Protein AF-A0A2V8K3L1-F1 (afdb_monomer_lite)

Secondary structure (DSSP, 8-state):
-EEEEEE-SHHHHHHHHHHHHHTT-GGGEEEEEETTEEEEEEE--SHHHHHHHHHHHHHTT----EEE-----

pLDDT: mean 90.13, std 11.78, range [36.25, 97.06]

Foldseek 3Di:
DKKKAKDQDPLLVVLLCVLCVVVVQNVQWDWDDDPNIIMIMTDDDDPVNVVSSVVSNVVSVGPDMDDDDPDDD

Sequence (73 aa):
MTISCFAATEAQIQSISEGVKRAGLYDRYKERVYGEHIMITVQTRTFNERETVKTILRQAGIAEYIYEEENAA

Radius of gyration: 11.53 Å; chains: 1; bounding box: 26×31×31 Å

Structure (mmCIF, N/CA/C/O backbone):
data_AF-A0A2V8K3L1-F1
#
_entry.id   AF-A0A2V8K3L1-F1
#
loop_
_atom_site.group_PDB
_atom_site.id
_atom_site.type_symbol
_atom_site.label_atom_id
_atom_site.label_alt_id
_atom_site.label_comp_id
_atom_site.label_asym_id
_atom_site.label_entity_id
_atom_site.label_seq_id
_atom_site.pdbx_PDB_ins_code
_atom_site.Cartn_x
_atom_site.Cartn_y
_atom_site.Cartn_z
_atom_site.occupancy
_atom_site.B_iso_or_equiv
_atom_site.auth_seq_id
_atom_site.auth_comp_id
_atom_site.auth_asym_id
_atom_site.auth_atom_id
_atom_site.pdbx_PDB_model_num
ATOM 1 N N . MET A 1 1 ? -9.066 10.203 3.224 1.00 90.75 1 MET A N 1
ATOM 2 C CA . MET A 1 1 ? -7.641 10.475 2.916 1.00 90.75 1 MET A CA 1
ATOM 3 C C . MET A 1 1 ? -7.138 9.376 2.002 1.00 90.75 1 MET A C 1
ATOM 5 O O . MET A 1 1 ? -7.582 8.237 2.136 1.00 90.75 1 MET A O 1
ATOM 9 N N . THR A 1 2 ? -6.239 9.685 1.077 1.00 93.12 2 THR A N 1
ATOM 10 C CA . THR A 1 2 ? -5.665 8.679 0.178 1.00 93.12 2 THR A CA 1
ATOM 11 C C . THR A 1 2 ? -4.146 8.738 0.207 1.00 93.12 2 THR A C 1
ATOM 13 O O . THR A 1 2 ? -3.555 9.807 0.354 1.00 93.12 2 THR A O 1
ATOM 16 N N . ILE A 1 3 ? -3.517 7.567 0.135 1.00 94.31 3 ILE A N 1
ATOM 17 C CA . ILE A 1 3 ? -2.083 7.436 -0.101 1.00 94.31 3 ILE A CA 1
ATOM 18 C C . ILE A 1 3 ? -1.917 6.739 -1.443 1.00 94.31 3 ILE A C 1
ATOM 20 O O . ILE A 1 3 ? -2.423 5.629 -1.619 1.00 94.31 3 ILE A O 1
ATOM 24 N N . SER A 1 4 ? -1.199 7.378 -2.358 1.00 94.38 4 SER A N 1
ATOM 25 C CA . SER A 1 4 ? -0.891 6.839 -3.679 1.00 94.38 4 SER A CA 1
ATOM 26 C C . SER A 1 4 ? 0.617 6.699 -3.864 1.00 94.38 4 SER A C 1
ATOM 28 O O . SER A 1 4 ? 1.383 7.544 -3.412 1.00 94.38 4 SER A O 1
ATOM 30 N N . CYS A 1 5 ? 1.068 5.642 -4.531 1.00 93.56 5 CYS A N 1
ATOM 31 C CA . CYS A 1 5 ? 2.475 5.448 -4.881 1.00 93.56 5 CYS A CA 1
ATOM 32 C C . CYS A 1 5 ? 2.610 4.704 -6.208 1.00 93.56 5 CYS A C 1
ATOM 34 O O . CYS A 1 5 ? 1.683 4.013 -6.627 1.00 93.56 5 CYS A O 1
ATOM 36 N N . PHE A 1 6 ? 3.765 4.831 -6.855 1.00 93.06 6 PHE A N 1
ATOM 37 C CA . PHE A 1 6 ? 4.100 4.030 -8.027 1.00 93.06 6 PHE A CA 1
ATOM 38 C C . PHE A 1 6 ? 4.987 2.861 -7.611 1.00 93.06 6 PHE A C 1
ATOM 40 O O . PHE A 1 6 ? 6.039 3.058 -7.005 1.00 93.06 6 PHE A O 1
ATOM 47 N N . ALA A 1 7 ? 4.565 1.648 -7.951 1.00 90.00 7 ALA A N 1
ATOM 48 C CA . ALA A 1 7 ? 5.394 0.462 -7.852 1.00 90.00 7 ALA A CA 1
ATOM 49 C C . ALA A 1 7 ? 6.078 0.202 -9.200 1.00 90.00 7 ALA A C 1
ATOM 51 O O . ALA A 1 7 ? 5.449 0.281 -10.259 1.00 90.00 7 ALA A O 1
ATOM 52 N N . ALA A 1 8 ? 7.374 -0.105 -9.147 1.00 84.12 8 ALA A N 1
ATOM 53 C CA . ALA A 1 8 ? 8.208 -0.360 -10.319 1.00 84.12 8 ALA A CA 1
ATOM 54 C C . ALA A 1 8 ? 8.414 -1.859 -10.590 1.00 84.12 8 ALA A C 1
ATOM 56 O O . ALA A 1 8 ? 8.914 -2.228 -11.646 1.00 84.12 8 ALA A O 1
ATOM 57 N N . THR A 1 9 ? 8.065 -2.728 -9.636 1.00 90.06 9 THR A N 1
ATOM 58 C CA . THR A 1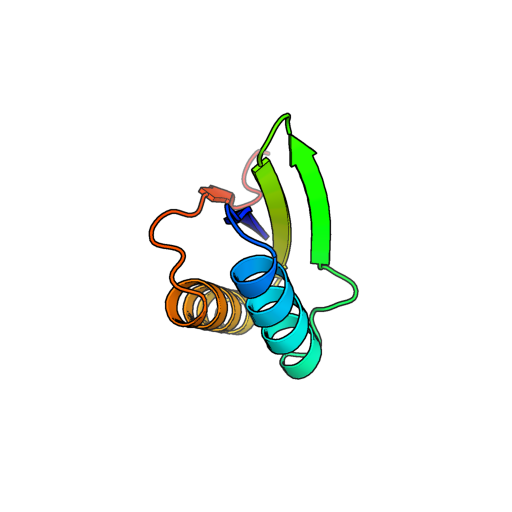 9 ? 8.278 -4.179 -9.746 1.00 90.06 9 THR A CA 1
ATOM 59 C C . THR A 1 9 ? 7.107 -4.965 -9.168 1.00 90.06 9 THR A C 1
ATOM 61 O O . THR A 1 9 ? 6.455 -4.522 -8.220 1.00 90.06 9 THR A O 1
ATOM 64 N N . GLU A 1 10 ? 6.887 -6.178 -9.677 1.00 90.56 10 GLU A N 1
ATOM 65 C CA . GLU A 1 10 ? 5.874 -7.103 -9.148 1.00 90.56 10 GLU A CA 1
ATOM 66 C C . GLU A 1 10 ? 6.111 -7.446 -7.671 1.00 90.56 10 GLU A C 1
ATOM 68 O O . GLU A 1 10 ? 5.162 -7.527 -6.895 1.00 90.56 10 GLU A O 1
ATOM 73 N N . ALA A 1 11 ? 7.374 -7.557 -7.247 1.00 93.00 11 ALA A N 1
ATOM 74 C CA . ALA A 1 11 ? 7.726 -7.819 -5.852 1.00 93.00 11 ALA A CA 1
ATOM 75 C C . ALA A 1 11 ? 7.243 -6.703 -4.907 1.00 93.00 11 ALA A C 1
ATOM 77 O O . ALA A 1 11 ? 6.748 -6.982 -3.812 1.00 93.00 11 ALA A O 1
ATOM 78 N N . GLN A 1 12 ? 7.342 -5.439 -5.333 1.00 93.94 12 GLN A N 1
ATOM 79 C CA . GLN A 1 12 ? 6.810 -4.306 -4.573 1.00 93.94 12 GLN A CA 1
ATOM 80 C C . GLN A 1 12 ? 5.287 -4.365 -4.488 1.00 93.94 12 GLN A C 1
ATOM 82 O O . GLN A 1 12 ? 4.733 -4.214 -3.402 1.00 93.94 12 GLN A O 1
ATOM 87 N N . ILE A 1 13 ? 4.615 -4.631 -5.611 1.00 93.88 13 ILE A N 1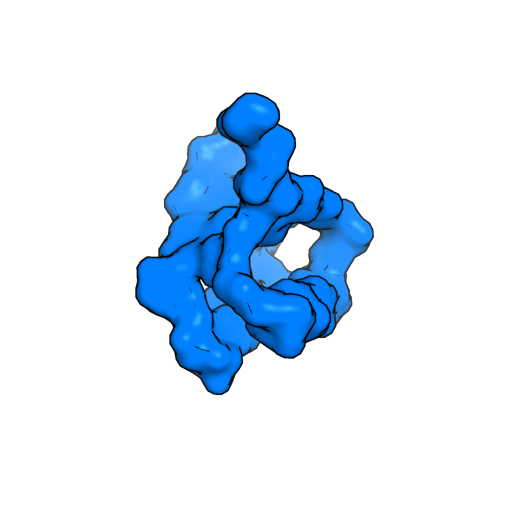
ATOM 88 C CA . ILE A 1 13 ? 3.150 -4.731 -5.668 1.00 93.88 13 ILE A CA 1
ATOM 89 C C . ILE A 1 13 ? 2.667 -5.839 -4.736 1.00 93.88 13 ILE A C 1
ATOM 91 O O . ILE A 1 13 ? 1.803 -5.598 -3.892 1.00 93.88 13 ILE A O 1
ATOM 95 N N . GLN A 1 14 ? 3.281 -7.022 -4.815 1.00 95.19 14 GLN A N 1
ATOM 96 C CA . GLN A 1 14 ? 2.941 -8.149 -3.959 1.00 95.19 14 GLN A CA 1
ATOM 97 C C . GLN A 1 14 ? 3.140 -7.800 -2.479 1.00 95.19 14 GLN A C 1
ATOM 99 O O . GLN A 1 14 ? 2.209 -7.966 -1.691 1.00 95.19 14 GLN A O 1
ATOM 104 N N . SER A 1 15 ? 4.302 -7.253 -2.110 1.00 95.81 15 SER A N 1
ATOM 105 C CA . SER A 1 15 ? 4.606 -6.857 -0.729 1.00 95.81 15 SER A CA 1
ATOM 106 C C . SER A 1 15 ? 3.579 -5.860 -0.174 1.00 95.81 15 SER A C 1
ATOM 108 O O . SER A 1 15 ? 3.053 -6.043 0.929 1.00 95.81 15 SER A O 1
ATOM 110 N N . ILE A 1 16 ? 3.208 -4.848 -0.967 1.00 96.06 16 ILE A N 1
ATOM 111 C CA . ILE A 1 16 ? 2.200 -3.856 -0.576 1.00 96.06 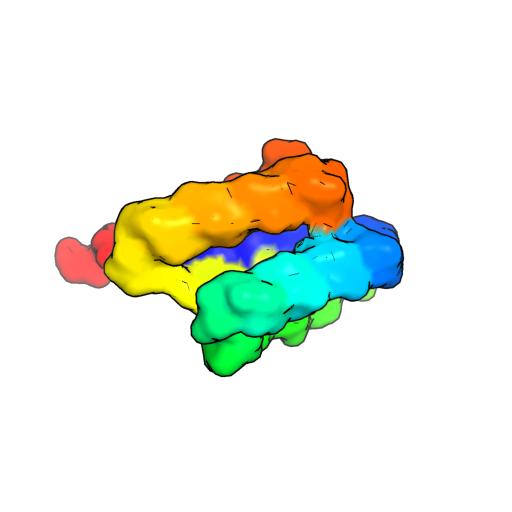16 ILE A CA 1
ATOM 112 C C . ILE A 1 16 ? 0.822 -4.510 -0.451 1.00 96.06 16 ILE A C 1
ATOM 114 O O . ILE A 1 16 ? 0.150 -4.313 0.560 1.00 96.06 16 ILE A O 1
ATOM 118 N N . SER A 1 17 ? 0.405 -5.306 -1.438 1.00 96.19 17 SER A N 1
ATOM 119 C CA . SER A 1 17 ? -0.904 -5.968 -1.441 1.00 96.19 17 SER A CA 1
ATOM 120 C C . SER A 1 17 ? -1.084 -6.878 -0.217 1.00 96.19 17 SER A C 1
ATOM 122 O O . SER A 1 17 ? -2.119 -6.830 0.453 1.00 96.19 17 SER A O 1
ATOM 124 N N . GLU A 1 18 ? -0.050 -7.640 0.152 1.00 96.88 18 GLU A N 1
ATOM 125 C CA . GLU A 1 18 ? -0.062 -8.501 1.329 1.00 96.88 18 GLU A CA 1
ATOM 126 C C . GLU A 1 18 ? -0.078 -7.694 2.626 1.00 96.88 18 GLU A C 1
ATOM 128 O O . GLU A 1 18 ? -0.845 -8.019 3.535 1.00 96.88 18 GLU A O 1
ATOM 133 N N . GLY A 1 19 ? 0.735 -6.638 2.722 1.00 97.06 19 GLY A N 1
ATOM 134 C CA . GLY A 1 19 ? 0.757 -5.754 3.885 1.00 97.06 19 GLY A CA 1
ATOM 135 C C . GLY A 1 19 ? -0.604 -5.099 4.125 1.00 97.06 19 GLY A C 1
ATOM 136 O O . GLY A 1 19 ? -1.133 -5.135 5.237 1.00 97.06 19 GLY A O 1
ATOM 137 N N . VAL A 1 20 ? -1.219 -4.578 3.063 1.00 96.19 20 VAL A N 1
ATOM 138 C CA . VAL A 1 20 ? -2.540 -3.937 3.105 1.00 96.19 20 VAL A CA 1
ATOM 139 C C . VAL A 1 20 ? -3.641 -4.950 3.440 1.00 96.19 20 VAL A C 1
ATOM 141 O O . VAL A 1 20 ? -4.542 -4.646 4.226 1.00 96.19 20 VAL A O 1
ATOM 144 N N . LYS A 1 21 ? -3.541 -6.187 2.935 1.00 96.62 21 LYS A N 1
ATOM 145 C CA . LYS A 1 21 ? -4.446 -7.286 3.300 1.00 96.62 21 LYS A CA 1
ATOM 146 C C . LYS A 1 21 ? -4.351 -7.658 4.775 1.00 96.62 21 LYS A C 1
ATOM 148 O O . LYS A 1 21 ? -5.383 -7.775 5.430 1.00 96.62 21 LYS A O 1
ATOM 153 N N . ARG A 1 22 ? -3.139 -7.797 5.319 1.00 96.56 22 ARG A N 1
ATOM 154 C CA . ARG A 1 22 ? -2.925 -8.087 6.750 1.00 96.56 22 ARG A CA 1
ATOM 155 C C . ARG A 1 22 ? -3.419 -6.953 7.650 1.00 96.56 22 ARG A C 1
ATOM 157 O O . ARG A 1 22 ? -3.881 -7.220 8.752 1.00 96.56 22 ARG A O 1
ATOM 164 N N . ALA A 1 23 ? -3.368 -5.713 7.168 1.00 95.00 23 ALA A N 1
ATOM 165 C CA . ALA A 1 23 ? -3.898 -4.543 7.863 1.00 95.00 23 ALA A CA 1
ATOM 166 C C . ALA A 1 23 ? -5.434 -4.408 7.787 1.00 95.00 23 ALA A C 1
ATOM 168 O O . ALA A 1 23 ? -5.983 -3.483 8.380 1.00 95.00 23 ALA A O 1
ATOM 169 N N . GLY A 1 24 ? -6.135 -5.292 7.064 1.00 96.25 24 GLY A N 1
ATOM 170 C CA . GLY A 1 24 ? -7.591 -5.220 6.908 1.00 96.25 24 GLY A CA 1
ATOM 171 C C . GLY A 1 24 ? -8.065 -4.052 6.038 1.00 96.25 24 GLY A C 1
ATOM 172 O O . GLY A 1 24 ? -9.182 -3.581 6.214 1.00 96.25 24 GLY A O 1
ATOM 173 N N . LEU A 1 25 ? -7.215 -3.572 5.122 1.00 95.50 25 LEU A N 1
ATOM 174 C CA . LEU A 1 25 ? -7.475 -2.411 4.259 1.00 95.50 25 LEU A CA 1
ATOM 175 C C . LEU A 1 25 ? -7.609 -2.783 2.773 1.00 95.50 25 LEU A C 1
ATOM 177 O O . LEU A 1 25 ? -7.623 -1.909 1.907 1.00 95.50 25 LEU A O 1
ATOM 181 N N . TYR A 1 26 ? -7.687 -4.079 2.458 1.00 94.38 26 TYR A N 1
ATOM 182 C CA . TYR A 1 26 ? -7.699 -4.570 1.076 1.00 94.38 26 TYR A CA 1
ATOM 183 C C . TYR A 1 26 ? -8.947 -4.147 0.290 1.00 94.38 26 TYR A C 1
ATOM 185 O O . TYR A 1 26 ? -8.871 -3.972 -0.919 1.00 94.38 26 TYR A O 1
ATOM 193 N N . ASP A 1 27 ? -10.078 -3.900 0.958 1.00 94.44 27 ASP A N 1
ATOM 194 C CA . ASP A 1 27 ? -11.287 -3.343 0.329 1.00 94.44 27 ASP A CA 1
ATOM 195 C C . ASP A 1 27 ? -11.091 -1.904 -0.183 1.00 94.44 27 ASP A C 1
ATOM 197 O O . ASP A 1 27 ? -11.861 -1.418 -1.010 1.00 94.44 27 ASP A O 1
ATOM 201 N N . ARG A 1 28 ? -10.046 -1.221 0.298 1.00 94.00 28 ARG A N 1
ATOM 202 C CA . ARG A 1 28 ? -9.719 0.181 -0.005 1.00 94.00 28 ARG A CA 1
ATOM 203 C C . ARG A 1 28 ? -8.457 0.328 -0.844 1.00 94.00 28 ARG A C 1
ATOM 205 O O . ARG A 1 28 ? -7.971 1.445 -1.025 1.00 94.00 28 ARG A O 1
ATOM 212 N N . TYR A 1 29 ? -7.931 -0.794 -1.316 1.00 94.44 29 TYR A N 1
ATOM 213 C CA . TYR A 1 29 ? -6.747 -0.903 -2.146 1.00 94.44 29 TYR A CA 1
ATOM 214 C C . TYR A 1 29 ? -7.144 -0.938 -3.622 1.00 94.44 29 TYR A C 1
ATOM 216 O O . TYR A 1 29 ? -8.058 -1.665 -4.011 1.00 94.44 29 TYR A O 1
ATOM 224 N N . LYS A 1 30 ? -6.468 -0.145 -4.452 1.00 95.31 30 LYS A N 1
ATOM 225 C CA . LYS A 1 30 ? -6.677 -0.112 -5.902 1.00 95.31 30 LYS A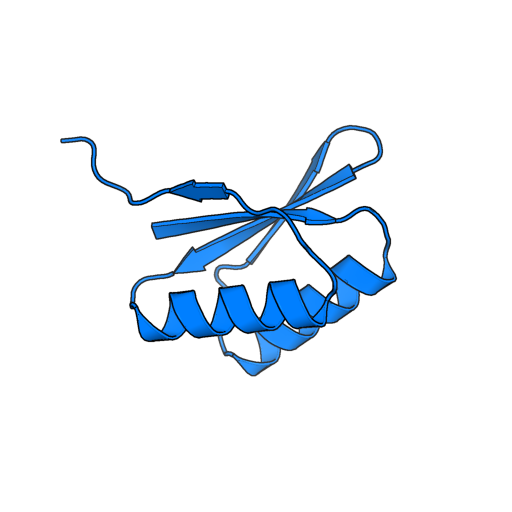 CA 1
ATOM 226 C C . LYS A 1 30 ? -5.342 -0.088 -6.626 1.00 95.31 30 LYS A C 1
ATOM 228 O O . LYS A 1 30 ? -4.458 0.680 -6.260 1.00 95.31 30 LYS A O 1
ATOM 233 N N . GLU A 1 31 ? -5.255 -0.866 -7.695 1.00 94.50 31 GLU A N 1
ATOM 234 C CA . GLU A 1 31 ? -4.158 -0.844 -8.659 1.00 94.50 31 GLU A CA 1
ATOM 235 C C . GLU A 1 31 ? -4.656 -0.218 -9.963 1.00 94.50 31 GLU A C 1
ATOM 237 O O . GLU A 1 31 ? -5.762 -0.510 -10.428 1.00 94.50 31 GLU A O 1
ATOM 242 N N . ARG A 1 32 ? -3.849 0.648 -10.571 1.00 93.50 32 ARG A N 1
ATOM 243 C CA . ARG A 1 32 ? -4.112 1.197 -11.902 1.00 93.50 32 ARG A CA 1
ATOM 244 C C . ARG A 1 32 ? -2.814 1.258 -12.698 1.00 93.50 32 ARG A C 1
ATOM 246 O O . ARG A 1 32 ? -1.810 1.771 -12.216 1.00 93.50 32 ARG A O 1
ATOM 253 N N . VAL A 1 33 ? -2.853 0.763 -13.929 1.00 90.31 33 VAL A N 1
ATOM 254 C CA . VAL A 1 33 ? -1.703 0.768 -14.843 1.00 90.31 33 VAL A CA 1
ATOM 255 C C . VAL A 1 33 ? -1.501 2.170 -15.425 1.00 90.31 33 VAL A C 1
ATOM 257 O O . VAL A 1 33 ? -2.447 2.776 -15.928 1.00 90.31 33 VAL A O 1
ATOM 260 N N . TYR A 1 34 ? -0.266 2.665 -15.370 1.00 85.12 34 TYR A N 1
ATOM 261 C CA . TYR A 1 34 ? 0.197 3.922 -15.959 1.00 85.12 34 TYR A CA 1
ATOM 262 C C . TYR A 1 34 ? 1.479 3.661 -16.758 1.00 85.12 34 TYR A C 1
ATOM 264 O O . TYR A 1 34 ? 2.590 3.796 -16.244 1.00 85.12 34 TYR A O 1
ATOM 272 N N . GLY A 1 35 ? 1.325 3.276 -18.027 1.00 84.69 35 GLY A N 1
ATOM 273 C CA . GLY A 1 35 ? 2.459 2.899 -18.874 1.00 84.69 35 GLY A CA 1
ATOM 274 C C . GLY A 1 35 ? 3.189 1.679 -18.307 1.00 84.69 35 GLY A C 1
ATOM 275 O O . GLY A 1 35 ? 2.575 0.632 -18.127 1.00 84.69 35 GLY A O 1
ATOM 276 N N . GLU A 1 36 ? 4.478 1.834 -18.008 1.00 83.25 36 GLU A N 1
ATOM 277 C CA . GLU A 1 36 ? 5.334 0.786 -17.425 1.00 83.25 36 GLU A CA 1
ATOM 278 C C . GLU A 1 36 ? 5.240 0.700 -15.891 1.00 83.25 36 GLU A C 1
ATOM 280 O O . GLU A 1 36 ? 5.853 -0.171 -15.277 1.00 83.25 36 GLU A O 1
ATOM 285 N N . HIS A 1 37 ? 4.470 1.587 -15.256 1.00 84.25 37 HIS A N 1
ATOM 286 C CA . HIS A 1 37 ? 4.322 1.641 -13.804 1.00 84.25 37 HIS A CA 1
ATOM 287 C C . HIS A 1 37 ? 2.908 1.270 -13.364 1.00 84.25 37 HIS A C 1
ATOM 289 O O . HIS A 1 37 ? 1.927 1.494 -14.077 1.00 84.25 37 HIS A O 1
ATOM 295 N N . ILE A 1 38 ? 2.785 0.755 -12.140 1.00 92.06 38 ILE A N 1
ATOM 296 C CA . ILE A 1 38 ? 1.487 0.518 -11.503 1.00 92.06 38 ILE A CA 1
ATOM 297 C C . ILE A 1 38 ? 1.327 1.514 -10.365 1.00 92.06 38 ILE A C 1
ATOM 299 O O . ILE A 1 38 ? 2.108 1.534 -9.414 1.00 92.06 38 ILE A O 1
ATOM 303 N N . MET A 1 39 ? 0.303 2.356 -10.471 1.00 94.06 39 MET A N 1
ATOM 304 C CA . MET A 1 39 ? -0.113 3.226 -9.387 1.00 94.06 39 MET A CA 1
ATOM 305 C C . MET A 1 39 ? -0.973 2.428 -8.418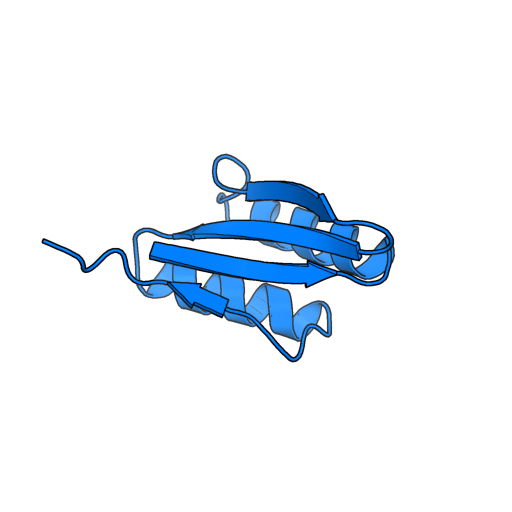 1.00 94.06 39 MET A C 1
ATOM 307 O O . MET A 1 39 ? -2.010 1.875 -8.788 1.00 94.06 39 MET A O 1
ATOM 311 N N . ILE A 1 40 ? -0.542 2.400 -7.169 1.00 95.19 40 ILE A N 1
ATOM 312 C CA . ILE A 1 40 ? -1.267 1.817 -6.055 1.00 95.19 40 ILE A CA 1
ATOM 313 C C . ILE A 1 40 ? -1.872 2.955 -5.248 1.00 95.19 40 ILE A C 1
ATOM 315 O O . ILE A 1 40 ? -1.149 3.856 -4.831 1.00 95.19 40 ILE A O 1
ATOM 319 N N . THR A 1 41 ? -3.169 2.878 -4.970 1.00 96.31 41 THR A N 1
ATOM 320 C CA . THR A 1 41 ? -3.881 3.819 -4.102 1.00 96.31 41 THR A CA 1
ATOM 321 C C . THR A 1 41 ? -4.539 3.067 -2.953 1.00 96.31 41 THR A C 1
ATOM 323 O O . THR A 1 41 ? -5.247 2.084 -3.169 1.00 96.31 41 THR A O 1
ATOM 326 N N . VAL A 1 42 ? -4.348 3.556 -1.729 1.00 96.00 42 VAL A N 1
ATOM 327 C CA . VAL A 1 42 ? -4.996 3.037 -0.520 1.00 96.00 42 VAL A CA 1
ATOM 328 C C . VAL A 1 42 ? -5.771 4.157 0.155 1.00 96.00 42 VAL A C 1
ATOM 330 O O . VAL A 1 42 ? -5.204 5.199 0.495 1.00 96.00 42 VAL A O 1
ATOM 333 N N . GLN A 1 43 ? -7.070 3.953 0.369 1.00 95.69 43 GLN A N 1
ATOM 334 C CA . GLN A 1 43 ? -7.879 4.907 1.128 1.00 95.69 43 GLN A CA 1
ATOM 335 C C . GLN A 1 43 ? -7.776 4.627 2.629 1.00 95.69 43 GLN A C 1
ATOM 337 O O . GLN A 1 43 ? -7.978 3.501 3.086 1.00 95.69 43 GLN A O 1
ATOM 342 N N . THR A 1 44 ? -7.519 5.677 3.402 1.00 93.56 44 THR A N 1
ATOM 343 C CA . THR A 1 44 ? -7.437 5.640 4.862 1.00 93.56 44 THR A CA 1
ATOM 344 C C . THR A 1 44 ? -8.419 6.637 5.479 1.00 93.56 44 THR A C 1
ATOM 346 O O . THR A 1 44 ? -8.740 7.692 4.916 1.00 93.56 44 THR A O 1
ATOM 349 N N . ARG A 1 45 ? -8.946 6.270 6.646 1.00 92.06 45 ARG A N 1
ATOM 350 C CA . ARG A 1 45 ? -9.941 7.010 7.434 1.00 92.06 45 ARG A CA 1
ATOM 351 C C . ARG A 1 45 ? -9.382 7.488 8.764 1.00 92.06 45 ARG A C 1
ATOM 353 O O . ARG A 1 45 ? -9.857 8.486 9.290 1.00 92.06 45 ARG A O 1
ATOM 360 N N . THR A 1 46 ? -8.386 6.790 9.307 1.00 91.94 46 THR A N 1
ATOM 361 C CA . THR A 1 46 ? -7.770 7.148 10.588 1.00 91.94 46 THR A CA 1
ATOM 362 C C . THR A 1 46 ? -6.282 7.435 10.442 1.00 91.94 46 THR A C 1
ATOM 364 O O . THR A 1 46 ? -5.619 6.955 9.520 1.00 91.94 46 THR A O 1
ATOM 367 N N . PHE A 1 47 ? -5.742 8.186 11.402 1.00 90.56 47 PHE A N 1
ATOM 368 C CA . PHE A 1 47 ? -4.302 8.397 11.526 1.00 90.56 47 PHE A CA 1
ATOM 369 C C . PHE A 1 47 ? -3.539 7.068 11.648 1.00 90.56 47 PHE A C 1
ATOM 371 O O . PHE A 1 47 ? -2.509 6.897 11.006 1.00 90.56 47 PHE A O 1
ATOM 378 N N . ASN A 1 48 ? -4.069 6.097 12.401 1.00 94.31 48 ASN A N 1
ATOM 379 C CA . ASN A 1 48 ? -3.428 4.789 12.544 1.00 94.31 48 ASN A CA 1
ATOM 380 C C . ASN A 1 48 ? -3.370 4.037 11.212 1.00 94.31 48 ASN A C 1
ATOM 382 O O . ASN A 1 48 ? -2.299 3.577 10.835 1.00 94.31 48 ASN A O 1
ATOM 386 N N . GLU A 1 49 ? -4.477 3.977 10.464 1.00 95.19 49 GLU A N 1
ATOM 387 C CA . GLU A 1 49 ? -4.487 3.370 9.125 1.00 95.19 49 GLU A CA 1
ATOM 388 C C . GLU A 1 49 ? -3.449 4.040 8.209 1.00 95.19 49 GLU A C 1
ATOM 390 O O . GLU A 1 49 ? -2.725 3.362 7.483 1.00 95.19 49 GLU A O 1
ATOM 395 N N . ARG A 1 50 ? -3.321 5.371 8.283 1.00 93.50 50 ARG A N 1
ATOM 396 C CA . ARG A 1 50 ? -2.317 6.134 7.531 1.00 93.50 50 ARG A CA 1
ATOM 397 C C . ARG A 1 50 ? -0.889 5.717 7.879 1.00 93.50 50 ARG A C 1
ATOM 399 O O . ARG A 1 50 ? -0.103 5.434 6.978 1.00 93.50 50 ARG A O 1
ATOM 406 N N . GLU A 1 51 ? -0.536 5.691 9.160 1.00 95.06 51 GLU A N 1
ATOM 407 C CA . GLU A 1 51 ? 0.817 5.322 9.596 1.00 95.06 51 GLU A CA 1
ATOM 408 C C . GLU A 1 51 ? 1.128 3.842 9.309 1.00 95.06 51 GLU A C 1
ATOM 410 O O . GLU A 1 51 ? 2.254 3.506 8.927 1.00 95.06 51 GLU A O 1
ATOM 415 N N . THR A 1 52 ? 0.121 2.963 9.380 1.00 96.25 52 THR A N 1
ATOM 416 C CA . THR A 1 52 ? 0.238 1.566 8.945 1.00 96.25 52 THR A CA 1
ATOM 417 C C . THR A 1 52 ? 0.557 1.474 7.454 1.00 96.25 52 THR A C 1
ATOM 419 O O . THR A 1 52 ? 1.528 0.814 7.087 1.00 96.25 52 THR A O 1
ATOM 422 N N . VAL A 1 53 ? -0.184 2.176 6.589 1.00 95.81 53 VAL A N 1
ATOM 423 C CA . VAL A 1 53 ? 0.084 2.181 5.140 1.00 95.81 53 VAL A CA 1
ATOM 424 C C . VAL A 1 53 ? 1.473 2.741 4.836 1.00 95.81 53 VAL A C 1
ATOM 426 O O . VAL A 1 53 ? 2.220 2.116 4.090 1.00 95.81 53 VAL A O 1
ATOM 429 N N . LYS A 1 54 ? 1.886 3.851 5.461 1.00 94.94 54 LYS A N 1
ATOM 430 C CA . LYS A 1 54 ? 3.249 4.394 5.294 1.00 94.94 54 LYS A CA 1
ATOM 431 C C . LYS A 1 54 ? 4.334 3.383 5.666 1.00 94.94 54 LYS A C 1
ATOM 433 O O . LYS A 1 54 ? 5.353 3.297 4.983 1.00 94.94 54 LYS A O 1
ATOM 438 N N . THR A 1 55 ? 4.119 2.619 6.735 1.00 96.31 55 THR A N 1
ATOM 439 C CA . THR A 1 55 ? 5.045 1.560 7.155 1.00 96.31 55 THR A CA 1
ATOM 440 C C . THR A 1 55 ? 5.130 0.453 6.110 1.00 96.31 55 THR A C 1
ATOM 442 O O . THR A 1 55 ? 6.237 0.064 5.744 1.00 96.31 55 THR A O 1
ATOM 445 N N . ILE A 1 56 ? 3.986 0.007 5.580 1.00 96.50 56 ILE A N 1
ATOM 446 C CA . ILE A 1 56 ? 3.918 -1.002 4.514 1.00 96.50 56 ILE A CA 1
ATOM 447 C C . ILE A 1 56 ? 4.684 -0.528 3.274 1.00 96.50 56 ILE A C 1
ATOM 449 O O . ILE A 1 56 ? 5.527 -1.258 2.758 1.00 96.50 56 ILE A O 1
ATOM 453 N N . LEU A 1 57 ? 4.451 0.711 2.828 1.00 95.50 57 LEU A N 1
ATOM 454 C CA . LEU A 1 57 ? 5.145 1.276 1.668 1.00 95.50 57 LEU A CA 1
ATOM 455 C C . LEU A 1 57 ? 6.663 1.316 1.885 1.00 95.50 57 LEU A C 1
ATOM 457 O O . LEU A 1 57 ? 7.426 0.880 1.024 1.00 95.50 57 LEU A O 1
ATOM 461 N N . ARG A 1 58 ? 7.110 1.756 3.067 1.00 94.81 58 ARG A N 1
ATOM 462 C CA . ARG A 1 58 ? 8.537 1.806 3.408 1.00 94.81 58 ARG A CA 1
ATOM 463 C C . ARG A 1 58 ? 9.169 0.408 3.452 1.00 94.81 58 ARG A C 1
ATOM 465 O O . ARG A 1 58 ? 10.286 0.237 2.976 1.00 94.81 58 ARG A O 1
ATOM 472 N N . GLN A 1 59 ? 8.460 -0.595 3.974 1.00 94.69 59 GLN A N 1
ATOM 473 C CA . GLN A 1 59 ? 8.906 -1.997 3.975 1.00 94.69 59 GLN A CA 1
ATOM 474 C C . GLN A 1 59 ? 8.974 -2.598 2.568 1.00 94.69 59 GLN A C 1
ATOM 476 O O . GLN A 1 59 ? 9.846 -3.417 2.294 1.00 94.69 59 GLN A O 1
ATOM 481 N N . ALA A 1 6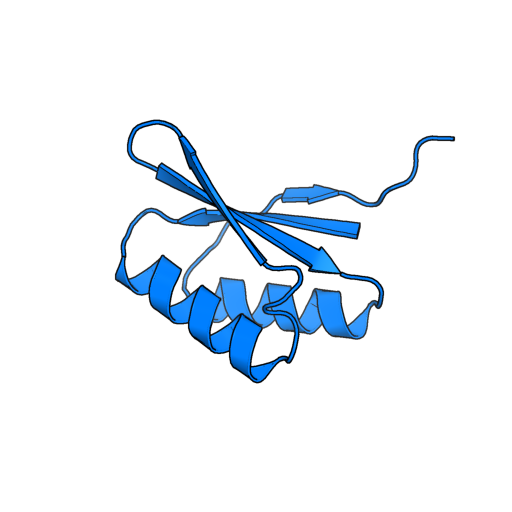0 ? 8.101 -2.157 1.664 1.00 93.44 60 ALA A N 1
ATOM 482 C CA . ALA A 1 60 ? 8.155 -2.506 0.251 1.00 93.44 60 ALA A CA 1
ATOM 483 C C . ALA A 1 60 ? 9.229 -1.722 -0.532 1.00 93.44 60 ALA A C 1
ATOM 485 O O . ALA A 1 60 ? 9.352 -1.894 -1.739 1.00 93.44 60 ALA A O 1
ATOM 486 N N . GLY A 1 61 ? 10.017 -0.860 0.119 1.00 93.62 61 GLY A N 1
ATOM 487 C CA . GLY A 1 61 ? 11.060 -0.074 -0.543 1.00 93.62 61 GLY A CA 1
ATOM 488 C C . GLY A 1 61 ? 10.529 1.091 -1.383 1.00 93.62 61 GLY A C 1
ATOM 489 O O . GLY A 1 61 ? 11.239 1.586 -2.254 1.00 93.62 61 GLY A O 1
ATOM 490 N N . ILE A 1 62 ? 9.295 1.539 -1.140 1.00 93.00 62 ILE A N 1
ATOM 491 C CA . ILE A 1 62 ? 8.742 2.748 -1.752 1.00 93.00 62 ILE A CA 1
ATOM 492 C C . ILE A 1 62 ? 9.250 3.966 -0.976 1.00 93.00 62 ILE A C 1
ATOM 494 O O . ILE A 1 62 ? 8.931 4.149 0.202 1.00 93.00 62 ILE A O 1
ATOM 498 N N . ALA A 1 63 ? 10.052 4.795 -1.643 1.00 82.75 63 ALA A N 1
ATOM 499 C CA . ALA A 1 63 ? 10.606 6.018 -1.064 1.00 82.75 63 ALA A CA 1
ATOM 500 C C . ALA A 1 63 ? 9.648 7.214 -1.180 1.00 82.75 63 ALA A C 1
ATOM 502 O O . ALA A 1 63 ? 9.612 8.061 -0.288 1.00 82.75 63 ALA A O 1
ATOM 503 N N . GLU A 1 64 ? 8.850 7.259 -2.249 1.00 87.44 64 GLU A N 1
ATOM 504 C CA . GLU A 1 64 ? 7.986 8.390 -2.581 1.00 87.44 64 GLU A CA 1
ATOM 505 C C . GLU A 1 64 ? 6.520 7.961 -2.650 1.00 87.44 64 GLU A C 1
ATOM 507 O O . GLU A 1 64 ? 6.163 6.960 -3.274 1.00 87.44 64 GLU A O 1
ATOM 512 N N . TYR A 1 65 ? 5.659 8.733 -1.994 1.00 91.62 65 TYR A N 1
ATOM 513 C CA . TYR A 1 65 ? 4.214 8.561 -2.037 1.00 91.62 65 TYR A CA 1
ATOM 514 C C . TYR A 1 65 ? 3.528 9.920 -1.955 1.00 91.62 65 TYR A C 1
ATOM 516 O O . TYR A 1 65 ? 4.010 10.854 -1.314 1.00 91.62 65 TYR A O 1
ATOM 524 N N . ILE A 1 66 ? 2.373 10.006 -2.597 1.00 90.88 66 ILE A N 1
ATOM 525 C CA . ILE A 1 66 ? 1.489 11.160 -2.577 1.00 90.88 66 ILE A CA 1
ATOM 526 C C . ILE A 1 66 ? 0.468 10.916 -1.471 1.00 90.88 66 ILE A C 1
ATOM 528 O O . ILE A 1 66 ? -0.138 9.846 -1.397 1.00 90.88 66 ILE A O 1
ATOM 532 N N . TYR A 1 67 ? 0.297 11.898 -0.595 1.00 87.56 67 TYR A N 1
ATOM 533 C CA . TYR A 1 67 ? -0.738 11.884 0.429 1.00 87.56 67 TYR A CA 1
ATOM 534 C C . TYR A 1 67 ? -1.713 13.020 0.154 1.00 87.56 67 TYR A C 1
ATOM 536 O O . TYR A 1 67 ? -1.326 14.185 0.177 1.00 87.56 67 TYR A O 1
ATOM 544 N N . GLU A 1 68 ? -2.970 12.666 -0.089 1.00 86.00 68 GLU A N 1
ATOM 545 C CA . GLU A 1 68 ? -4.049 13.622 -0.304 1.00 86.00 68 GLU A CA 1
ATOM 546 C C . GLU A 1 68 ? -5.037 13.515 0.858 1.00 86.00 68 GLU A C 1
ATOM 548 O O . GLU A 1 68 ? -5.736 12.507 1.049 1.00 86.00 68 GLU A O 1
ATOM 553 N N . GLU A 1 69 ? -5.081 14.570 1.668 1.00 78.38 69 GLU A N 1
ATOM 554 C CA . GLU A 1 69 ? -6.198 14.799 2.575 1.00 78.38 69 GLU A CA 1
ATOM 555 C C . GLU A 1 69 ? -7.362 15.281 1.721 1.00 78.38 69 GLU A C 1
ATOM 557 O O . GLU A 1 69 ? -7.215 16.236 0.963 1.00 78.38 69 GLU A O 1
ATOM 562 N N . GLU A 1 70 ? -8.516 14.619 1.812 1.00 56.41 70 GLU A N 1
ATOM 563 C CA . GLU A 1 70 ? -9.746 15.230 1.312 1.00 56.41 70 GLU A CA 1
ATOM 564 C C . GLU A 1 70 ? -10.017 16.452 2.190 1.00 56.41 70 GLU A C 1
ATOM 566 O O . GLU A 1 70 ? -10.619 16.349 3.253 1.00 56.41 70 GLU A O 1
ATOM 571 N N . ASN A 1 71 ? -9.489 17.594 1.766 1.00 47.59 71 ASN A N 1
ATOM 572 C CA . ASN A 1 71 ? -9.863 18.912 2.233 1.00 47.59 71 ASN A CA 1
ATOM 573 C C . ASN A 1 71 ? -9.951 19.811 1.001 1.00 47.59 71 ASN A C 1
ATOM 575 O O . ASN A 1 71 ? -8.977 20.433 0.584 1.00 47.59 71 ASN A O 1
ATOM 579 N N . ALA A 1 72 ? -11.136 19.827 0.399 1.00 38.19 72 ALA A N 1
ATOM 580 C CA . ALA A 1 72 ? -11.579 20.892 -0.486 1.00 38.19 72 ALA A CA 1
ATOM 581 C C . ALA A 1 72 ? -13.110 20.974 -0.400 1.00 38.19 72 ALA A C 1
ATOM 583 O O . ALA A 1 72 ? -13.828 20.411 -1.227 1.00 38.19 72 ALA A O 1
ATOM 584 N N . ALA A 1 73 ? -13.586 21.628 0.659 1.00 36.25 73 ALA A N 1
ATOM 585 C CA . ALA A 1 73 ? -14.824 22.398 0.626 1.00 36.25 73 ALA A CA 1
ATOM 586 C C . ALA A 1 73 ? -14.432 23.878 0.601 1.00 36.25 73 ALA A C 1
ATOM 588 O O . ALA A 1 73 ? -13.465 24.220 1.324 1.00 36.25 73 ALA A O 1
#